Protein AF-A0A059G232-F1 (afdb_monomer)

Organism: NCBI:txid1280953

pLDDT: mean 84.89, std 11.46, range [48.12, 95.44]

Structure (mmCIF, N/CA/C/O backbone):
data_AF-A0A059G232-F1
#
_entry.id   AF-A0A059G232-F1
#
loop_
_atom_site.group_PDB
_atom_site.id
_atom_site.type_symbol
_atom_site.label_atom_id
_atom_site.label_alt_id
_atom_site.label_comp_id
_atom_site.label_asym_id
_atom_site.label_entity_id
_atom_site.label_seq_id
_atom_site.pdbx_PDB_ins_code
_atom_site.Cartn_x
_atom_site.Cartn_y
_atom_site.Cartn_z
_atom_site.occupancy
_atom_site.B_iso_or_equiv
_atom_site.auth_seq_id
_atom_site.auth_comp_id
_atom_site.auth_asym_id
_atom_site.auth_atom_id
_atom_site.pdbx_PDB_model_num
ATOM 1 N N . MET A 1 1 ? 58.373 -31.263 -26.756 1.00 50.91 1 MET A N 1
ATOM 2 C CA . MET A 1 1 ? 58.071 -29.934 -26.179 1.00 50.91 1 MET A CA 1
ATOM 3 C C . MET A 1 1 ? 58.216 -28.884 -27.276 1.00 50.91 1 MET A C 1
ATOM 5 O O . MET A 1 1 ? 59.341 -28.594 -27.651 1.00 50.91 1 MET A O 1
ATOM 9 N N . THR A 1 2 ? 57.127 -28.337 -27.819 1.00 48.12 2 THR A N 1
ATOM 10 C CA . THR A 1 2 ? 57.174 -27.170 -28.726 1.00 48.12 2 THR A CA 1
ATOM 11 C C . THR A 1 2 ? 56.073 -26.182 -28.319 1.00 48.12 2 THR A C 1
ATOM 13 O O . THR A 1 2 ? 54.903 -26.568 -28.344 1.00 48.12 2 THR A O 1
ATOM 16 N N . PRO A 1 3 ? 56.417 -24.955 -27.886 1.00 59.72 3 PRO A N 1
ATOM 17 C CA . PRO A 1 3 ? 55.466 -23.997 -27.332 1.00 59.72 3 PRO A CA 1
ATOM 18 C C . PRO A 1 3 ? 54.744 -23.149 -28.401 1.00 59.72 3 PRO A C 1
ATOM 20 O O . PRO A 1 3 ? 55.339 -22.707 -29.376 1.00 59.72 3 PRO A O 1
ATOM 23 N N . HIS A 1 4 ? 53.447 -22.946 -28.144 1.00 64.25 4 HIS A N 1
ATOM 24 C CA . HIS A 1 4 ? 52.543 -21.809 -28.409 1.00 64.25 4 HIS A CA 1
ATOM 25 C C . HIS A 1 4 ? 52.690 -20.935 -29.680 1.00 64.25 4 HIS A C 1
ATOM 27 O O . HIS A 1 4 ? 53.549 -20.062 -29.762 1.00 64.25 4 HIS A O 1
ATOM 33 N N . ALA A 1 5 ? 51.697 -21.037 -30.581 1.00 57.75 5 ALA A N 1
ATOM 34 C CA . ALA A 1 5 ? 51.339 -20.012 -31.574 1.00 57.75 5 ALA A CA 1
ATOM 35 C C . ALA A 1 5 ? 50.103 -19.196 -31.104 1.00 57.75 5 ALA A C 1
ATOM 37 O O . ALA A 1 5 ? 49.263 -19.722 -30.369 1.00 57.75 5 ALA A O 1
ATOM 38 N N . PRO A 1 6 ? 49.986 -1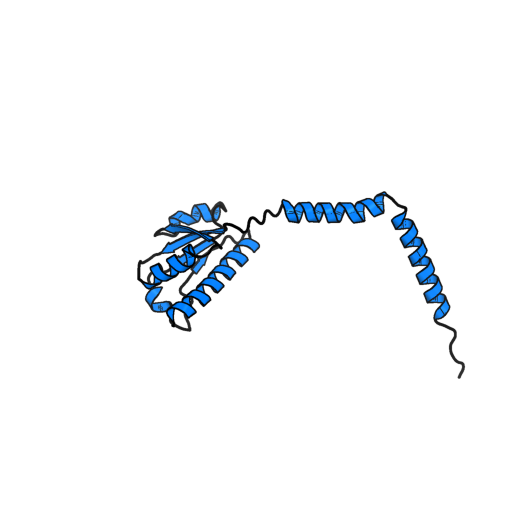7.906 -31.473 1.00 54.81 6 PRO A N 1
ATOM 39 C CA . PRO A 1 6 ? 49.481 -16.871 -30.575 1.00 54.81 6 PRO A CA 1
ATOM 40 C C . PRO A 1 6 ? 47.968 -16.649 -30.685 1.00 54.81 6 PRO A C 1
ATOM 42 O O . PRO A 1 6 ? 47.398 -16.549 -31.771 1.00 54.81 6 PRO A O 1
ATOM 45 N N . PHE A 1 7 ? 47.322 -16.429 -29.540 1.00 57.50 7 PHE A N 1
ATOM 46 C CA . PHE A 1 7 ? 45.924 -15.992 -29.434 1.00 57.50 7 PHE A CA 1
ATOM 47 C C . PHE A 1 7 ? 45.623 -14.646 -30.146 1.00 57.50 7 PHE A C 1
ATOM 49 O O . PHE A 1 7 ? 44.457 -14.289 -30.305 1.00 57.50 7 PHE A O 1
ATOM 56 N N . SER A 1 8 ? 46.627 -13.898 -30.626 1.00 63.84 8 SER A N 1
ATOM 57 C CA . SER A 1 8 ? 46.475 -12.512 -31.110 1.00 63.84 8 SER A CA 1
ATOM 58 C C . SER A 1 8 ? 45.689 -12.355 -32.423 1.00 63.84 8 SER A C 1
ATOM 60 O O . SER A 1 8 ? 45.023 -11.338 -32.621 1.00 63.84 8 SER A O 1
ATOM 62 N N . HIS A 1 9 ? 45.692 -13.353 -33.315 1.00 66.44 9 HIS A N 1
ATOM 63 C CA . HIS A 1 9 ? 45.002 -13.245 -34.610 1.00 66.44 9 HIS A CA 1
ATOM 64 C C . HIS A 1 9 ? 43.477 -13.363 -34.509 1.00 66.44 9 HIS A C 1
ATOM 66 O O . HIS A 1 9 ? 42.765 -12.752 -35.308 1.00 66.44 9 HIS A O 1
ATOM 72 N N . LYS A 1 10 ? 42.961 -14.130 -33.539 1.00 78.75 10 LYS A N 1
ATOM 73 C CA . LYS A 1 10 ? 41.511 -14.295 -33.340 1.00 78.75 10 LYS A CA 1
ATOM 74 C C . LYS A 1 10 ? 40.893 -13.026 -32.753 1.00 78.75 10 LYS A C 1
ATOM 76 O O . LYS A 1 10 ? 39.902 -12.537 -33.286 1.00 78.75 10 LYS A O 1
ATOM 81 N N . TRP A 1 11 ? 41.544 -12.441 -31.747 1.00 80.88 11 TRP A N 1
ATOM 82 C CA . TRP A 1 11 ? 41.117 -11.185 -31.128 1.00 80.88 11 TRP A CA 1
ATOM 83 C C . TRP A 1 11 ? 41.122 -10.014 -32.110 1.00 80.88 11 TRP A C 1
ATOM 85 O O . TRP A 1 11 ? 40.146 -9.277 -32.171 1.00 80.88 11 TRP A O 1
ATOM 95 N N . ARG A 1 12 ? 42.153 -9.898 -32.959 1.00 85.50 12 ARG A N 1
ATOM 96 C CA . ARG A 1 12 ? 42.224 -8.837 -33.979 1.00 85.50 12 ARG A CA 1
ATOM 97 C C . ARG A 1 12 ? 41.132 -8.948 -35.052 1.00 85.50 12 ARG A C 1
ATOM 99 O O . ARG A 1 12 ? 40.680 -7.936 -35.576 1.00 85.50 12 ARG A O 1
ATOM 106 N N . ARG A 1 13 ? 40.706 -10.170 -35.394 1.00 85.25 13 ARG A N 1
ATOM 107 C CA . ARG A 1 13 ? 39.591 -10.399 -36.332 1.00 85.25 13 ARG A CA 1
ATOM 108 C C . ARG A 1 13 ? 38.241 -10.116 -35.682 1.00 85.25 13 ARG A C 1
ATOM 110 O O . ARG A 1 13 ? 37.388 -9.523 -36.330 1.00 85.25 13 ARG A O 1
ATOM 117 N N . LEU A 1 14 ? 38.068 -10.509 -34.422 1.00 88.12 14 LEU A N 1
ATOM 118 C CA . LEU A 1 14 ? 36.843 -10.264 -33.667 1.00 88.12 14 LEU A CA 1
ATOM 119 C C . LEU A 1 14 ? 36.609 -8.765 -33.450 1.00 88.12 14 LEU A C 1
ATOM 121 O O . LEU A 1 14 ? 35.521 -8.281 -33.740 1.00 88.12 14 LEU A O 1
ATOM 125 N N . THR A 1 15 ? 37.628 -8.014 -33.022 1.00 88.94 15 THR A N 1
ATOM 126 C CA . THR A 1 15 ? 37.503 -6.559 -32.844 1.00 88.94 15 THR A CA 1
ATOM 127 C C . THR A 1 15 ? 37.242 -5.849 -34.167 1.00 88.94 15 THR A C 1
ATOM 129 O O . THR A 1 15 ? 36.368 -4.991 -34.228 1.00 88.94 15 THR A O 1
ATOM 132 N N . GLY A 1 16 ? 37.915 -6.260 -35.248 1.00 88.69 16 GLY A N 1
ATOM 133 C CA . GLY A 1 16 ? 37.648 -5.739 -36.590 1.00 88.69 16 GLY A CA 1
ATOM 134 C C . GLY A 1 16 ? 36.214 -6.002 -37.064 1.00 88.69 16 GLY A C 1
ATOM 135 O O . GLY A 1 16 ? 35.595 -5.121 -37.658 1.00 88.69 16 GLY A O 1
ATOM 136 N N . LEU A 1 17 ? 35.665 -7.183 -36.760 1.00 89.88 17 LEU A N 1
ATOM 137 C CA . LEU A 1 17 ? 34.282 -7.528 -37.081 1.00 89.88 17 LEU A CA 1
ATOM 138 C C . LEU A 1 17 ? 33.295 -6.690 -36.259 1.00 89.88 17 LEU A C 1
ATOM 140 O O . LEU A 1 17 ? 32.395 -6.093 -36.837 1.00 89.88 17 LEU A O 1
ATOM 144 N N . ILE A 1 18 ? 33.509 -6.571 -34.945 1.00 91.25 18 ILE A N 1
ATOM 145 C CA . ILE A 1 18 ? 32.676 -5.741 -34.062 1.00 91.25 18 ILE A CA 1
ATOM 146 C C . ILE A 1 18 ? 32.665 -4.293 -34.555 1.00 91.25 18 ILE A C 1
ATOM 148 O O . ILE A 1 18 ? 31.599 -3.725 -34.752 1.00 91.25 18 ILE A O 1
ATOM 152 N N . THR A 1 19 ? 33.830 -3.699 -34.833 1.00 92.00 19 THR A N 1
ATOM 153 C CA . THR A 1 19 ? 33.904 -2.317 -35.329 1.00 92.00 19 THR A CA 1
ATOM 154 C C . THR A 1 19 ? 33.183 -2.142 -36.666 1.00 92.00 19 THR A C 1
ATOM 156 O O . THR A 1 19 ? 32.532 -1.118 -36.874 1.00 92.00 19 THR A O 1
ATOM 159 N N . LYS A 1 20 ? 33.274 -3.124 -37.572 1.00 91.62 20 LYS A N 1
ATOM 160 C CA . LYS A 1 20 ? 32.569 -3.086 -38.858 1.00 91.62 20 LYS A CA 1
ATOM 161 C C . LYS A 1 20 ? 31.053 -3.118 -38.653 1.00 91.62 20 LYS A C 1
ATOM 163 O O . LYS A 1 20 ? 30.366 -2.224 -39.142 1.00 91.62 20 LYS A O 1
ATOM 168 N N . GLU A 1 21 ? 30.551 -4.112 -37.926 1.00 90.94 21 GLU A N 1
ATOM 169 C CA . GLU A 1 21 ? 29.113 -4.312 -37.730 1.00 90.94 21 GLU A CA 1
ATOM 170 C C . GLU A 1 21 ? 28.502 -3.180 -36.884 1.00 90.94 21 GLU A C 1
ATOM 172 O O . GLU A 1 21 ? 27.472 -2.631 -37.261 1.00 90.94 21 GLU A O 1
ATOM 177 N N . SER A 1 22 ? 29.179 -2.701 -35.830 1.00 88.19 22 SER A N 1
ATOM 178 C CA . SER A 1 22 ? 28.740 -1.519 -35.069 1.00 88.19 22 SER A CA 1
ATOM 179 C C . SER A 1 22 ? 28.613 -0.278 -35.949 1.00 88.19 22 SER A C 1
ATOM 181 O O . SER A 1 22 ? 27.631 0.454 -35.857 1.00 88.19 22 SER A O 1
ATOM 183 N N . ARG A 1 23 ? 29.582 -0.032 -36.837 1.00 88.69 23 ARG A N 1
ATOM 184 C CA . ARG A 1 23 ? 29.541 1.125 -37.742 1.00 88.69 23 ARG A CA 1
ATOM 185 C C . ARG A 1 23 ? 28.473 0.976 -38.826 1.00 88.69 23 ARG A C 1
ATOM 187 O O . ARG A 1 23 ? 27.973 1.988 -39.309 1.00 88.69 23 ARG A O 1
ATOM 194 N N . GLN A 1 24 ? 28.139 -0.256 -39.206 1.00 87.50 24 GLN A N 1
ATOM 195 C CA . GLN A 1 24 ? 27.053 -0.562 -40.132 1.00 87.50 24 GLN A CA 1
ATOM 196 C C . GLN A 1 24 ? 25.689 -0.309 -39.478 1.00 87.50 24 GLN A C 1
ATOM 198 O O . GLN A 1 24 ? 24.879 0.403 -40.060 1.00 87.50 24 GLN A O 1
ATOM 203 N N . ILE A 1 25 ? 25.486 -0.781 -38.245 1.00 87.12 25 ILE A N 1
ATOM 204 C CA . ILE A 1 25 ? 24.265 -0.541 -37.458 1.00 87.12 25 ILE A CA 1
ATOM 205 C C . ILE A 1 25 ? 24.061 0.960 -37.217 1.00 87.12 25 ILE A C 1
ATOM 207 O O . ILE A 1 25 ? 22.976 1.476 -37.451 1.00 87.12 25 ILE A O 1
ATOM 211 N N . LEU A 1 26 ? 25.112 1.687 -36.820 1.00 86.50 26 LEU A N 1
ATOM 212 C CA . LEU A 1 26 ? 25.037 3.134 -36.573 1.00 86.50 26 LEU A CA 1
ATOM 213 C C . LEU A 1 26 ? 24.750 3.969 -37.834 1.00 86.50 26 LEU A C 1
ATOM 215 O O . LEU A 1 26 ? 24.310 5.110 -37.717 1.00 86.50 26 LEU A O 1
ATOM 219 N N . ARG A 1 27 ? 25.033 3.444 -39.033 1.00 90.62 27 ARG A N 1
ATOM 220 C CA . ARG A 1 27 ? 24.728 4.113 -40.313 1.00 90.62 27 ARG A CA 1
ATOM 221 C C . ARG A 1 27 ? 23.394 3.685 -40.906 1.00 90.62 27 ARG A C 1
ATOM 223 O O . ARG A 1 27 ? 22.974 4.310 -41.875 1.00 90.62 27 ARG A O 1
ATOM 230 N N . ASP A 1 28 ? 22.760 2.652 -40.363 1.00 93.38 28 ASP A N 1
ATOM 231 C CA . ASP A 1 28 ? 21.416 2.254 -40.748 1.00 93.38 28 ASP A CA 1
ATOM 232 C C . ASP A 1 28 ? 20.393 3.075 -39.936 1.00 93.38 28 ASP A C 1
ATOM 234 O O . ASP A 1 28 ? 20.192 2.813 -38.744 1.00 93.38 28 ASP A O 1
ATOM 238 N N . PRO A 1 29 ? 19.751 4.093 -40.549 1.00 84.56 29 PRO A N 1
ATOM 239 C CA . PRO A 1 29 ? 18.843 4.987 -39.841 1.00 84.56 29 PRO A CA 1
ATOM 240 C C . PRO A 1 29 ? 17.640 4.245 -39.253 1.00 84.56 29 PRO A C 1
ATOM 242 O O . PRO A 1 29 ? 17.154 4.647 -38.201 1.00 84.56 29 PRO A O 1
ATOM 245 N N . SER A 1 30 ? 17.185 3.149 -39.870 1.00 90.88 30 SER A N 1
ATOM 246 C CA . SER A 1 30 ? 16.086 2.336 -39.341 1.00 90.88 30 SER A CA 1
ATOM 247 C C . SER A 1 30 ? 16.495 1.605 -38.062 1.00 90.88 30 SER A C 1
ATOM 249 O O . SER A 1 30 ? 15.738 1.600 -37.092 1.00 90.88 30 SER A O 1
ATOM 251 N N . SER A 1 31 ? 17.710 1.049 -38.027 1.00 89.56 31 SER A N 1
ATOM 252 C CA . SER A 1 31 ? 18.251 0.364 -36.847 1.00 89.56 31 SER A CA 1
ATOM 253 C C . SER A 1 31 ? 18.456 1.316 -35.666 1.00 89.56 31 SER A C 1
ATOM 255 O O . SER A 1 31 ? 18.043 1.006 -34.548 1.00 89.56 31 SER A O 1
ATOM 257 N N . VAL A 1 32 ? 19.039 2.496 -35.904 1.00 88.31 32 VAL A N 1
ATOM 258 C CA . VAL A 1 32 ? 19.215 3.526 -34.861 1.00 88.31 32 VAL A CA 1
ATOM 259 C C . VAL A 1 32 ? 17.862 4.030 -34.357 1.00 88.31 32 VAL A C 1
ATOM 261 O O . VAL A 1 32 ? 17.680 4.219 -33.154 1.00 88.31 32 VAL A O 1
ATOM 264 N N . LEU A 1 33 ? 16.895 4.201 -35.263 1.00 93.38 33 LEU A N 1
ATOM 265 C CA . LEU A 1 33 ? 15.558 4.662 -34.917 1.00 93.38 33 LEU A CA 1
ATOM 266 C C . LEU A 1 33 ? 14.818 3.639 -34.057 1.00 93.38 33 LEU A C 1
ATOM 268 O O . LEU A 1 33 ? 14.303 4.020 -33.018 1.00 93.38 33 LEU A O 1
ATOM 272 N N . ILE A 1 34 ? 14.809 2.350 -34.406 1.00 92.31 34 ILE A N 1
ATOM 273 C CA . ILE A 1 34 ? 14.158 1.324 -33.573 1.00 92.31 34 ILE A CA 1
ATOM 274 C C . ILE A 1 34 ? 14.863 1.201 -32.216 1.00 92.31 34 ILE A C 1
ATOM 276 O O . ILE A 1 34 ? 14.191 1.160 -31.188 1.00 92.31 34 ILE A O 1
ATOM 280 N N . ALA A 1 35 ? 16.200 1.204 -32.191 1.00 91.31 35 ALA A N 1
ATOM 281 C CA . ALA A 1 35 ? 16.973 1.091 -30.954 1.00 91.31 35 ALA A CA 1
ATOM 282 C C . ALA A 1 35 ? 16.767 2.271 -29.984 1.00 91.31 35 ALA A C 1
ATOM 284 O O . ALA A 1 35 ? 16.932 2.090 -28.782 1.00 91.31 35 ALA A O 1
ATOM 285 N N . GLY A 1 36 ? 16.408 3.461 -30.479 1.00 91.31 36 GLY A N 1
ATOM 286 C CA . GLY A 1 36 ? 16.094 4.627 -29.646 1.00 91.31 36 GLY A CA 1
ATOM 287 C C . GLY A 1 36 ? 14.597 4.817 -29.395 1.00 91.31 36 GLY A C 1
ATOM 288 O O . GLY A 1 36 ? 14.158 4.927 -28.254 1.00 91.31 36 GLY A O 1
ATOM 289 N N . VAL A 1 37 ? 13.794 4.835 -30.458 1.00 94.12 37 VAL A N 1
ATOM 290 C CA . VAL A 1 37 ? 12.359 5.144 -30.407 1.00 94.12 37 VAL A CA 1
ATOM 291 C C . VAL A 1 37 ? 11.568 4.033 -29.730 1.00 94.12 37 VAL A C 1
ATOM 293 O O . VAL A 1 37 ? 10.689 4.349 -28.939 1.00 94.12 37 VAL A O 1
ATOM 296 N N . MET A 1 38 ? 11.874 2.752 -29.970 1.00 93.94 38 MET A N 1
ATOM 297 C CA . MET A 1 38 ? 11.111 1.659 -29.352 1.00 93.94 38 MET A CA 1
ATOM 298 C C . MET A 1 38 ? 11.239 1.673 -27.816 1.00 93.94 38 MET A C 1
ATOM 300 O O . MET A 1 38 ? 10.203 1.673 -27.152 1.00 93.94 38 MET A O 1
ATOM 304 N N . PRO A 1 39 ? 12.444 1.782 -27.212 1.00 93.31 39 PRO A N 1
ATOM 305 C CA . PRO A 1 39 ? 12.562 1.945 -25.762 1.00 93.31 39 PRO A CA 1
ATOM 306 C C . PRO A 1 39 ? 11.921 3.227 -25.226 1.00 93.31 39 PRO A C 1
ATOM 308 O O . PRO A 1 39 ? 11.328 3.192 -24.154 1.00 93.31 39 PRO A O 1
ATOM 311 N N . LEU A 1 40 ? 12.003 4.347 -25.955 1.00 93.75 40 LEU A N 1
ATOM 312 C CA . LEU A 1 40 ? 11.367 5.602 -25.538 1.00 93.75 40 LEU A CA 1
ATOM 313 C C . LEU A 1 40 ? 9.838 5.516 -25.565 1.00 93.75 40 LEU A C 1
ATOM 315 O O . LEU A 1 40 ? 9.189 6.021 -24.656 1.00 93.75 40 LEU A O 1
ATOM 319 N N . LEU A 1 41 ? 9.259 4.851 -26.566 1.00 91.56 41 LEU A N 1
ATOM 320 C CA . LEU A 1 41 ? 7.823 4.587 -26.631 1.00 91.56 41 LEU A CA 1
ATOM 321 C C . LEU A 1 41 ? 7.377 3.655 -25.509 1.00 91.56 41 LEU A C 1
ATOM 323 O O . LEU A 1 41 ? 6.342 3.907 -24.906 1.00 91.56 41 LEU A O 1
ATOM 327 N N . LEU A 1 42 ? 8.159 2.618 -25.196 1.00 89.62 42 LEU A N 1
ATOM 328 C CA . LEU A 1 42 ? 7.894 1.754 -24.045 1.00 89.62 42 LEU A CA 1
ATOM 329 C C . LEU A 1 42 ? 7.974 2.544 -22.736 1.00 89.62 42 LEU A C 1
ATOM 331 O O . LEU A 1 42 ? 7.081 2.421 -21.908 1.00 89.62 42 LEU A O 1
ATOM 335 N N . LEU A 1 43 ? 8.989 3.393 -22.562 1.00 89.50 43 LEU A N 1
ATOM 336 C CA . LEU A 1 43 ? 9.115 4.257 -21.389 1.00 89.50 43 LEU A CA 1
ATOM 337 C C . LEU A 1 43 ? 7.948 5.239 -21.288 1.00 89.50 43 LEU A C 1
ATOM 339 O O . LEU A 1 43 ? 7.464 5.482 -20.195 1.00 89.50 43 LEU A O 1
ATOM 343 N N . PHE A 1 44 ? 7.477 5.791 -22.404 1.00 86.56 44 PHE A N 1
ATOM 344 C CA . PHE A 1 44 ? 6.320 6.677 -22.408 1.00 86.56 44 PHE A CA 1
ATOM 345 C C . PHE A 1 44 ? 5.033 5.908 -22.100 1.00 86.56 44 PHE A C 1
ATOM 347 O O . PHE A 1 44 ? 4.235 6.348 -21.286 1.00 86.56 44 PHE A O 1
ATOM 354 N N . LEU A 1 45 ? 4.850 4.723 -22.683 1.00 84.25 45 LEU A N 1
ATOM 355 C CA . LEU A 1 45 ? 3.691 3.875 -22.422 1.00 84.25 45 LEU A CA 1
ATOM 356 C C . LEU A 1 45 ? 3.646 3.413 -20.962 1.00 84.25 45 LEU A C 1
ATOM 358 O O . LEU A 1 45 ? 2.591 3.472 -20.347 1.00 84.25 45 LEU A O 1
ATOM 362 N N . PHE A 1 46 ? 4.777 3.005 -20.386 1.00 77.19 46 PHE A N 1
ATOM 363 C CA . PHE A 1 46 ? 4.846 2.611 -18.979 1.00 77.19 46 PHE A CA 1
ATOM 364 C C . PHE A 1 46 ? 4.896 3.804 -18.024 1.00 77.19 46 PHE A C 1
ATOM 366 O O . PHE A 1 46 ? 4.368 3.714 -16.930 1.00 77.19 46 PHE A O 1
ATOM 373 N N . GLY A 1 47 ? 5.500 4.922 -18.413 1.00 76.00 47 GLY A N 1
ATOM 374 C CA . GLY A 1 47 ? 5.613 6.114 -17.571 1.00 76.00 47 GLY A CA 1
ATOM 375 C C . GLY A 1 47 ? 4.359 6.987 -17.562 1.00 76.00 47 GLY A C 1
ATOM 376 O O . GLY A 1 47 ? 4.131 7.699 -16.594 1.00 76.00 47 GLY A O 1
ATOM 377 N N . TYR A 1 48 ? 3.557 6.947 -18.629 1.00 71.69 48 TYR A N 1
ATOM 378 C CA . TYR A 1 48 ? 2.306 7.702 -18.753 1.00 71.69 48 TYR A CA 1
ATOM 379 C C . TYR A 1 48 ? 1.068 6.797 -18.675 1.00 71.69 48 TYR A C 1
ATOM 381 O O . TYR A 1 48 ? 0.091 7.133 -18.012 1.00 71.69 48 TYR A O 1
ATOM 389 N N . GLY A 1 49 ? 1.097 5.644 -19.352 1.00 62.56 49 GLY A N 1
ATOM 390 C CA . GLY A 1 49 ? -0.033 4.711 -19.437 1.00 62.56 49 GLY A CA 1
ATOM 391 C C . GLY A 1 49 ? -0.204 3.819 -18.209 1.00 62.56 49 GLY A C 1
ATOM 392 O O . GLY A 1 49 ? -1.329 3.438 -17.902 1.00 62.56 49 GLY A O 1
ATOM 393 N N . VAL A 1 50 ? 0.866 3.550 -17.453 1.00 59.25 50 VAL A N 1
ATOM 394 C CA . VAL A 1 50 ? 0.719 3.158 -16.046 1.00 59.25 50 VAL A CA 1
ATOM 395 C C . VAL A 1 50 ? 0.615 4.464 -15.281 1.00 59.25 50 VAL A C 1
ATOM 397 O O . VAL A 1 50 ? 1.610 5.016 -14.821 1.00 59.25 50 VAL A O 1
ATOM 400 N N . THR A 1 51 ? -0.593 5.016 -15.232 1.00 53.41 51 THR A N 1
ATOM 401 C CA . THR A 1 51 ? -0.929 6.108 -14.323 1.00 53.41 51 THR A CA 1
ATOM 402 C C . THR A 1 51 ? -0.755 5.583 -12.898 1.00 53.41 51 THR A C 1
ATOM 404 O O . THR A 1 51 ? -1.682 5.111 -12.258 1.00 53.41 51 THR A O 1
ATOM 407 N N . PHE A 1 52 ? 0.483 5.613 -12.419 1.00 50.81 52 PHE A N 1
ATOM 408 C CA . PHE A 1 52 ? 0.788 5.744 -11.012 1.00 50.81 52 PHE A CA 1
ATOM 409 C C . PHE A 1 52 ? 0.373 7.181 -10.677 1.00 50.81 52 PHE A C 1
ATOM 411 O O . PHE A 1 52 ? 1.189 8.099 -10.754 1.00 50.81 52 PHE A O 1
ATOM 418 N N . ASP A 1 53 ? -0.898 7.400 -10.347 1.00 54.12 53 ASP A N 1
ATOM 419 C CA . ASP A 1 53 ? -1.203 8.434 -9.363 1.00 54.12 53 ASP A CA 1
ATOM 420 C C . ASP A 1 53 ? -1.214 7.711 -8.010 1.00 54.12 53 ASP A C 1
ATOM 422 O O . ASP A 1 53 ? -2.256 7.247 -7.565 1.00 54.12 53 ASP A O 1
ATOM 426 N N . PRO A 1 54 ? -0.049 7.501 -7.361 1.00 50.06 54 PRO A N 1
ATOM 427 C CA . PRO A 1 54 ? 0.016 6.849 -6.053 1.00 50.06 54 PRO A CA 1
ATOM 428 C C . PRO A 1 54 ? -0.583 7.712 -4.943 1.00 50.06 54 PRO A C 1
ATOM 430 O O . PRO A 1 54 ? -0.384 7.403 -3.773 1.00 50.06 54 PRO A O 1
ATOM 433 N N . ARG A 1 55 ? -1.189 8.855 -5.280 1.00 49.94 55 ARG A N 1
ATOM 434 C CA . ARG A 1 55 ? -1.521 9.858 -4.283 1.00 49.94 55 ARG A CA 1
ATOM 435 C C . ARG A 1 55 ? -2.714 9.466 -3.436 1.00 49.94 55 ARG A C 1
ATOM 437 O O . ARG A 1 55 ? -2.684 9.797 -2.263 1.00 49.94 55 ARG A O 1
ATOM 444 N N . GLU A 1 56 ? -3.684 8.727 -3.954 1.00 64.56 56 GLU A N 1
ATOM 445 C CA . GLU A 1 56 ? -4.911 8.445 -3.208 1.00 64.56 56 GLU A CA 1
ATOM 446 C C . GLU A 1 56 ? -5.384 7.035 -3.595 1.00 64.56 56 GLU A C 1
ATOM 448 O O . GLU A 1 56 ? -6.128 6.843 -4.552 1.00 64.56 56 GLU A O 1
ATOM 453 N N . LEU A 1 57 ? -4.858 6.001 -2.921 1.00 77.50 57 LEU A N 1
ATOM 454 C CA . LEU A 1 57 ? -5.464 4.671 -3.011 1.00 77.50 57 LEU A CA 1
ATOM 455 C C . LEU A 1 57 ? -6.789 4.731 -2.250 1.00 77.50 57 LEU A C 1
ATOM 457 O O . LEU A 1 57 ? -6.785 4.781 -1.019 1.00 77.50 57 LEU A O 1
ATOM 461 N N . ASP A 1 58 ? -7.898 4.714 -2.984 1.00 88.06 58 ASP A N 1
ATOM 462 C CA . ASP A 1 58 ? -9.239 4.624 -2.413 1.00 88.06 58 ASP A CA 1
ATOM 463 C C . ASP A 1 58 ? -9.384 3.297 -1.660 1.00 88.06 58 ASP A C 1
ATOM 465 O O . ASP A 1 58 ? -9.343 2.214 -2.256 1.00 88.06 58 ASP A O 1
ATOM 469 N N . VAL A 1 59 ? -9.530 3.352 -0.340 1.00 91.81 59 VAL A N 1
ATOM 470 C CA . VAL A 1 59 ? -9.671 2.167 0.510 1.00 91.81 59 VAL A CA 1
ATOM 471 C C . VAL A 1 59 ? -10.866 2.347 1.430 1.00 91.81 59 VAL A C 1
ATOM 473 O O . VAL A 1 59 ? -11.051 3.384 2.054 1.00 91.81 59 VAL A O 1
ATOM 476 N N . ALA A 1 60 ? -11.680 1.307 1.564 1.00 93.81 60 ALA A N 1
ATOM 477 C CA . ALA A 1 60 ? -12.773 1.323 2.523 1.00 93.81 60 ALA A CA 1
ATOM 478 C C . ALA A 1 60 ? -12.347 0.695 3.856 1.00 93.81 60 ALA A C 1
ATOM 480 O O . ALA A 1 60 ? -11.673 -0.339 3.883 1.00 93.81 60 ALA A O 1
ATOM 481 N N . LEU A 1 61 ? -12.782 1.288 4.966 1.00 95.25 61 LEU A N 1
ATOM 482 C CA . LEU A 1 61 ? -12.603 0.759 6.315 1.00 95.25 61 LEU A CA 1
ATOM 483 C C . LEU A 1 61 ? -13.950 0.301 6.879 1.00 95.25 61 LEU A C 1
ATOM 485 O O . LEU A 1 61 ? -14.891 1.082 7.017 1.00 95.25 61 LEU A O 1
ATOM 489 N N . VAL A 1 62 ? -14.027 -0.971 7.261 1.00 95.44 62 VAL A N 1
ATOM 490 C CA . VAL A 1 62 ? -15.182 -1.559 7.938 1.00 95.44 62 VAL A CA 1
ATOM 491 C C . VAL A 1 62 ? -14.874 -1.723 9.410 1.00 95.44 62 VAL A C 1
ATOM 493 O O . VAL A 1 62 ? -13.956 -2.454 9.778 1.00 95.44 62 VAL A O 1
ATOM 496 N N . VAL A 1 63 ? -15.684 -1.085 10.248 1.00 94.19 63 VAL A N 1
ATOM 497 C CA . VAL A 1 63 ? -15.598 -1.210 11.705 1.00 94.19 63 VAL A CA 1
ATOM 498 C C . VAL A 1 63 ? -16.837 -1.950 12.200 1.00 94.19 63 VAL A C 1
ATOM 500 O O . VAL A 1 63 ? -17.916 -1.367 12.287 1.00 94.19 63 VAL A O 1
ATOM 503 N N . GLU A 1 64 ? -16.695 -3.243 12.513 1.00 91.69 64 GLU A N 1
ATOM 504 C CA . GLU A 1 64 ? -17.830 -4.075 12.951 1.00 91.69 64 GLU A CA 1
ATOM 505 C C . GLU A 1 64 ? -18.312 -3.704 14.366 1.00 91.69 64 GLU A C 1
ATOM 507 O O . GLU A 1 64 ? -19.505 -3.781 14.663 1.00 91.69 64 GLU A O 1
ATOM 512 N N . GLN A 1 65 ? -17.400 -3.272 15.242 1.00 91.31 65 GLN A N 1
ATOM 513 C CA . GLN A 1 65 ? -17.714 -2.793 16.587 1.00 91.31 65 GLN A CA 1
ATOM 514 C C . GLN A 1 65 ? -16.824 -1.603 16.945 1.00 91.31 65 GLN A C 1
ATOM 516 O O . GLN A 1 65 ? -15.605 -1.703 16.878 1.00 91.31 65 GLN A O 1
ATOM 521 N N . GLN A 1 66 ? -17.432 -0.492 17.364 1.00 90.81 66 GLN A N 1
ATOM 522 C CA . GLN A 1 66 ? -16.683 0.681 17.810 1.00 90.81 66 GLN A CA 1
ATOM 523 C C . GLN A 1 66 ? -16.102 0.471 19.213 1.00 90.81 66 GLN A C 1
ATOM 525 O O . GLN A 1 66 ? -16.806 0.080 20.149 1.00 90.81 66 GLN A O 1
ATOM 530 N N . SER A 1 67 ? -14.823 0.789 19.357 1.00 91.88 67 SER A N 1
ATOM 531 C CA . SER A 1 67 ? -14.059 0.808 20.599 1.00 91.88 67 SER A CA 1
ATOM 532 C C . SER A 1 67 ? -12.994 1.912 20.568 1.00 91.88 67 SER A C 1
ATOM 534 O O . SER A 1 67 ? -12.795 2.575 19.546 1.00 91.88 67 SER A O 1
ATOM 536 N N . SER A 1 68 ? -12.298 2.109 21.693 1.00 91.12 68 SER A N 1
ATOM 537 C CA . SER A 1 68 ? -11.178 3.057 21.765 1.00 91.12 68 SER A CA 1
ATOM 538 C C . SER A 1 68 ? -10.048 2.650 20.819 1.00 91.12 68 SER A C 1
ATOM 540 O O . SER A 1 68 ? -9.466 3.497 20.151 1.00 91.12 68 SER A O 1
ATOM 542 N N . GLU A 1 69 ? -9.773 1.350 20.716 1.00 91.00 69 GLU A N 1
ATOM 543 C CA . GLU A 1 69 ? -8.695 0.815 19.888 1.00 91.00 69 GLU A CA 1
ATOM 544 C C . GLU A 1 69 ? -9.044 0.907 18.398 1.00 91.00 69 GLU A C 1
ATOM 546 O O . GLU A 1 69 ? -8.195 1.302 17.604 1.00 91.00 69 GLU A O 1
ATOM 551 N N . THR A 1 70 ? -10.291 0.609 17.997 1.00 92.88 70 THR A N 1
ATOM 552 C CA . THR A 1 70 ? -10.701 0.789 16.592 1.00 92.88 70 THR A CA 1
ATOM 553 C C . THR A 1 70 ? -10.690 2.259 16.194 1.00 92.88 70 THR A C 1
ATOM 555 O O . THR A 1 70 ? -10.318 2.568 15.069 1.00 92.88 70 THR A O 1
ATOM 558 N N . ALA A 1 71 ? -11.072 3.166 17.103 1.00 93.19 71 ALA A N 1
ATOM 559 C CA . ALA A 1 71 ? -11.029 4.605 16.852 1.00 93.19 71 ALA A CA 1
ATOM 560 C C . ALA A 1 71 ? -9.584 5.127 16.756 1.00 93.19 71 ALA A C 1
ATOM 562 O O . ALA A 1 71 ? -9.291 5.932 15.876 1.00 93.19 71 ALA A O 1
ATOM 563 N N . SER A 1 72 ? -8.678 4.636 17.613 1.00 93.06 72 SER A N 1
ATOM 564 C CA . SER A 1 72 ? -7.236 4.932 17.550 1.00 93.06 72 SER A CA 1
ATOM 565 C C . SER A 1 72 ? -6.643 4.478 16.211 1.00 93.06 72 SER A C 1
ATOM 567 O O . SER A 1 72 ? -6.020 5.269 15.502 1.00 93.06 72 SER A O 1
ATOM 569 N N . PHE A 1 73 ? -6.916 3.233 15.804 1.00 92.44 73 PHE A N 1
ATOM 570 C CA . PHE A 1 73 ? -6.422 2.702 14.534 1.00 92.44 73 PHE A CA 1
ATOM 571 C C . PHE A 1 73 ? -7.029 3.415 13.319 1.00 92.44 73 PHE A C 1
ATOM 573 O O . PHE A 1 73 ? -6.306 3.751 12.384 1.00 92.44 73 PHE A O 1
ATOM 580 N N . GLN A 1 74 ? -8.335 3.708 13.343 1.00 93.69 74 GLN A N 1
ATOM 581 C CA . GLN A 1 74 ? -8.995 4.515 12.314 1.00 93.69 74 GLN A CA 1
ATOM 582 C C . GLN A 1 74 ? -8.326 5.888 12.178 1.00 93.69 74 GLN A C 1
ATOM 584 O O . GLN A 1 74 ? -8.013 6.298 11.066 1.00 93.69 74 GLN A O 1
ATOM 589 N N . ALA A 1 75 ? -8.040 6.572 13.289 1.00 92.50 75 ALA A N 1
ATOM 590 C CA . ALA A 1 75 ? -7.359 7.863 13.258 1.00 92.50 75 ALA A CA 1
ATOM 591 C C . ALA A 1 75 ? -5.924 7.756 12.710 1.00 92.50 75 ALA A C 1
ATOM 593 O O . ALA A 1 75 ? -5.469 8.652 12.003 1.00 92.50 75 ALA A O 1
ATOM 594 N N . ALA A 1 76 ? -5.195 6.676 13.004 1.00 91.56 76 ALA A N 1
ATOM 595 C CA . ALA A 1 76 ? -3.868 6.438 12.427 1.00 91.56 76 ALA A CA 1
ATOM 596 C C . ALA A 1 76 ? -3.929 6.248 10.901 1.00 91.56 76 ALA A C 1
ATOM 598 O O . ALA A 1 76 ? -3.075 6.748 10.169 1.00 91.56 76 ALA A O 1
ATOM 599 N N . LEU A 1 77 ? -4.971 5.564 10.433 1.00 91.12 77 LEU A N 1
ATOM 600 C CA . LEU A 1 77 ? -5.287 5.366 9.025 1.00 91.12 77 LEU A CA 1
ATOM 601 C C . LEU A 1 77 ? -5.674 6.684 8.331 1.00 91.12 77 LEU A C 1
ATOM 603 O O . LEU A 1 77 ? -5.100 7.003 7.298 1.00 91.12 77 LEU A O 1
ATOM 607 N N . GLU A 1 78 ? -6.573 7.480 8.913 1.00 90.56 78 GLU A N 1
ATOM 608 C CA . GLU A 1 78 ? -7.021 8.773 8.363 1.00 90.56 78 GLU A CA 1
ATOM 609 C C . GLU A 1 78 ? -5.915 9.843 8.355 1.00 90.56 78 GLU A C 1
ATOM 611 O O . GLU A 1 78 ? -5.889 10.709 7.485 1.00 90.56 78 GLU A O 1
ATOM 616 N N . ASN A 1 79 ? -4.978 9.792 9.308 1.00 89.00 79 ASN A N 1
ATOM 617 C CA . ASN A 1 79 ? -3.817 10.690 9.336 1.00 89.00 79 ASN A CA 1
ATOM 618 C C . ASN A 1 79 ? -2.722 10.289 8.335 1.00 89.00 79 ASN A C 1
ATOM 620 O O . ASN A 1 79 ? -1.761 11.038 8.134 1.00 89.00 79 ASN A O 1
ATOM 624 N N . SER A 1 80 ? -2.826 9.105 7.732 1.00 84.62 80 SER A N 1
ATOM 625 C CA . SER A 1 80 ? -1.892 8.649 6.713 1.00 84.62 80 SER A CA 1
ATOM 626 C C . SER A 1 80 ? -2.170 9.354 5.388 1.00 84.62 80 SER A C 1
ATOM 628 O O . SER A 1 80 ? -3.287 9.342 4.890 1.00 84.62 80 SER A O 1
ATOM 630 N N . THR A 1 81 ? -1.134 9.884 4.739 1.00 83.00 81 THR A N 1
ATOM 631 C CA . THR A 1 81 ? -1.242 10.437 3.375 1.00 83.00 81 THR A CA 1
ATOM 632 C C . THR A 1 81 ? -1.237 9.350 2.292 1.00 83.00 81 THR A C 1
ATOM 634 O O . THR A 1 81 ? -0.938 9.648 1.140 1.00 83.00 81 THR A O 1
ATOM 637 N N . LEU A 1 82 ? -1.420 8.079 2.668 1.00 80.88 82 LEU A N 1
ATOM 638 C CA . LEU A 1 82 ? -1.347 6.929 1.757 1.00 80.88 82 LEU A CA 1
ATOM 639 C C . LEU A 1 82 ? -2.720 6.516 1.214 1.00 80.88 82 LEU A C 1
ATOM 641 O O . LEU A 1 82 ? -2.781 5.867 0.171 1.00 80.88 82 LEU A O 1
ATOM 645 N N . PHE A 1 83 ? -3.795 6.841 1.935 1.00 87.56 83 PHE A N 1
ATOM 646 C CA . PHE A 1 83 ? -5.138 6.339 1.670 1.00 87.56 83 PHE A CA 1
ATOM 647 C C . PHE A 1 83 ? -6.164 7.463 1.736 1.00 87.56 83 PHE A C 1
ATOM 649 O O . PHE A 1 83 ? -6.129 8.273 2.661 1.00 87.56 83 PHE A O 1
ATOM 656 N N . GLU A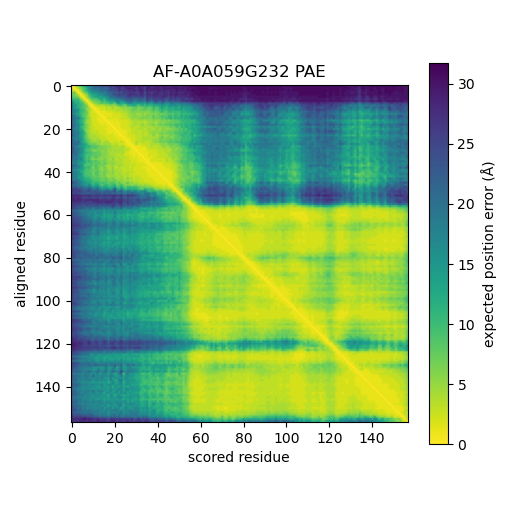 1 84 ? -7.121 7.443 0.813 1.00 88.62 84 GLU A N 1
ATOM 657 C CA . GLU A 1 84 ? -8.420 8.074 1.039 1.00 88.62 84 GLU A CA 1
ATOM 658 C C . GLU A 1 84 ? -9.368 7.022 1.596 1.00 88.62 84 GLU A C 1
ATOM 660 O O . GLU A 1 84 ? -9.497 5.932 1.036 1.00 88.62 84 GLU A O 1
ATOM 665 N N . ILE A 1 85 ? -9.975 7.324 2.746 1.00 90.81 85 ILE A N 1
ATOM 666 C CA . ILE A 1 85 ? -10.698 6.325 3.529 1.00 90.81 85 ILE A CA 1
ATOM 667 C C . ILE A 1 85 ? -12.184 6.633 3.562 1.00 90.81 85 ILE A C 1
ATOM 669 O O . ILE A 1 85 ? -12.612 7.648 4.109 1.00 90.81 85 ILE A O 1
ATOM 673 N N . GLU A 1 86 ? -12.980 5.694 3.054 1.00 91.94 86 GLU A N 1
ATOM 674 C CA . GLU A 1 86 ? -14.423 5.673 3.274 1.00 91.94 86 GLU A CA 1
ATOM 675 C C . GLU A 1 86 ? -14.762 4.688 4.398 1.00 91.94 86 GLU A C 1
ATOM 677 O O . GLU A 1 86 ? -14.456 3.497 4.324 1.00 91.94 86 GLU A O 1
ATOM 682 N N . VAL A 1 87 ? -15.389 5.177 5.469 1.00 93.00 87 VAL A N 1
ATOM 683 C CA . VAL A 1 87 ? -15.697 4.364 6.653 1.00 93.00 87 VAL A CA 1
ATOM 684 C C . VAL A 1 87 ? -17.148 3.901 6.621 1.00 93.00 87 VAL A C 1
ATOM 686 O O . VAL A 1 87 ? -18.067 4.700 6.436 1.00 93.00 87 VAL A O 1
ATOM 689 N N . GLY A 1 88 ? -17.378 2.613 6.876 1.00 91.25 88 GLY A N 1
ATOM 690 C CA . GLY A 1 88 ? -18.722 2.051 6.980 1.00 91.25 88 GLY A CA 1
ATOM 691 C C . GLY A 1 88 ? -18.842 0.923 8.009 1.00 91.25 88 GLY A C 1
ATOM 692 O O . GLY A 1 88 ? -17.850 0.330 8.422 1.00 91.25 88 GLY A O 1
ATOM 693 N N . PRO A 1 89 ? -20.069 0.597 8.446 1.00 89.12 89 PRO A N 1
ATOM 694 C CA . PRO A 1 89 ? -20.299 -0.453 9.440 1.00 89.12 89 PRO A CA 1
ATOM 695 C C . PRO A 1 89 ? -20.347 -1.869 8.843 1.00 89.12 89 PRO A C 1
ATOM 697 O O . PRO A 1 89 ? -20.355 -2.846 9.586 1.00 89.12 89 PRO A O 1
ATOM 700 N N . ASP A 1 90 ? -20.447 -2.006 7.517 1.00 90.06 90 ASP A N 1
ATOM 701 C CA . ASP A 1 90 ? -20.695 -3.290 6.859 1.00 90.06 90 ASP A CA 1
ATOM 702 C C . ASP A 1 90 ? -19.923 -3.405 5.542 1.00 90.06 90 ASP A C 1
ATOM 704 O O . ASP A 1 90 ? -20.030 -2.549 4.662 1.00 90.06 90 ASP A O 1
ATOM 708 N N . ARG A 1 91 ? -19.203 -4.519 5.383 1.00 89.75 91 ARG A N 1
ATOM 709 C CA . ARG A 1 91 ? -18.457 -4.871 4.166 1.00 89.75 91 ARG A CA 1
ATOM 710 C C . ARG A 1 91 ? -19.315 -4.873 2.903 1.00 89.75 91 ARG A C 1
ATOM 712 O O . ARG A 1 91 ? -18.829 -4.501 1.839 1.00 89.75 91 ARG A O 1
ATOM 719 N N . ARG A 1 92 ? -20.599 -5.232 3.011 1.00 90.50 92 ARG A N 1
ATOM 720 C CA . ARG A 1 92 ? -21.526 -5.345 1.872 1.00 90.50 92 ARG A CA 1
ATOM 721 C C . ARG A 1 92 ? -21.766 -4.016 1.161 1.00 90.50 92 ARG A C 1
ATOM 723 O O . ARG A 1 92 ? -22.161 -4.018 -0.001 1.00 90.50 92 ARG A O 1
ATOM 730 N N . LEU A 1 93 ? -21.532 -2.895 1.845 1.00 89.94 93 LEU A N 1
ATOM 731 C CA . LEU A 1 93 ? -21.607 -1.563 1.244 1.00 89.94 93 LEU A CA 1
ATOM 732 C C . LEU A 1 93 ? -20.508 -1.363 0.193 1.00 89.94 93 LEU A C 1
ATOM 734 O O . LEU A 1 93 ? -20.753 -0.727 -0.825 1.00 89.94 93 LEU A O 1
ATOM 738 N N . PHE A 1 94 ? -19.345 -1.982 0.405 1.00 92.44 94 PHE A N 1
ATOM 739 C CA . PHE A 1 94 ? -18.132 -1.758 -0.377 1.00 92.44 94 PHE A CA 1
ATOM 740 C C . PHE A 1 94 ? -17.797 -2.899 -1.344 1.00 92.44 94 PHE A C 1
ATOM 742 O O . PHE A 1 94 ? -17.037 -2.696 -2.285 1.00 92.44 94 PHE A O 1
ATOM 749 N N . GLU A 1 95 ? -18.391 -4.088 -1.184 1.00 89.50 95 GLU A N 1
ATOM 750 C CA 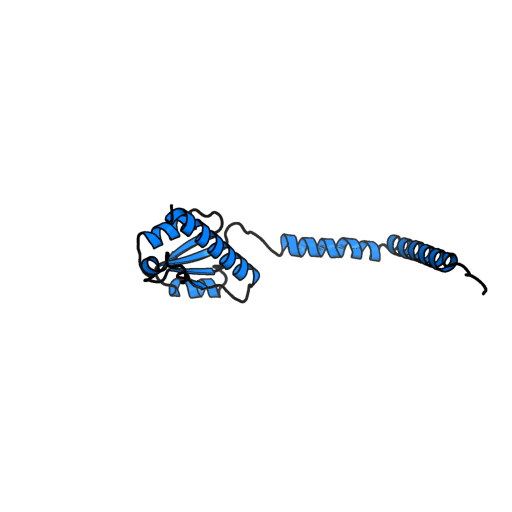. GLU A 1 95 ? -18.170 -5.243 -2.077 1.00 89.50 95 GLU A CA 1
ATOM 751 C C . GLU A 1 95 ? -18.390 -4.902 -3.559 1.00 89.50 95 GLU A C 1
ATOM 753 O O . GLU A 1 95 ? -17.637 -5.342 -4.435 1.00 89.50 95 GLU A O 1
ATOM 758 N N . ARG A 1 96 ? -19.420 -4.098 -3.852 1.00 89.88 96 ARG A N 1
ATOM 759 C CA . ARG A 1 96 ? -19.723 -3.667 -5.219 1.00 89.88 96 ARG A CA 1
ATOM 760 C C . ARG A 1 96 ? -18.671 -2.704 -5.757 1.00 89.88 96 ARG A C 1
ATOM 762 O O . ARG A 1 96 ? -18.294 -2.834 -6.917 1.00 89.88 96 ARG A O 1
ATOM 769 N N . ASP A 1 97 ? -18.227 -1.749 -4.950 1.00 90.06 97 ASP A N 1
ATOM 770 C CA . ASP A 1 97 ? -17.243 -0.757 -5.380 1.00 90.06 97 ASP A CA 1
ATOM 771 C C . ASP A 1 97 ? -15.846 -1.382 -5.519 1.00 90.06 97 ASP A C 1
ATOM 773 O O . ASP A 1 97 ? -15.143 -1.061 -6.477 1.00 90.06 97 ASP A O 1
ATOM 777 N N . LEU A 1 98 ? -15.514 -2.379 -4.689 1.00 88.81 98 LEU A N 1
ATOM 778 C CA . LEU A 1 98 ? -14.321 -3.217 -4.847 1.00 88.81 98 LEU A CA 1
ATOM 779 C C . LEU A 1 98 ? -14.373 -4.014 -6.157 1.00 88.81 98 LEU A C 1
ATOM 781 O O . LEU A 1 98 ? -13.429 -3.997 -6.936 1.00 88.81 98 LEU A O 1
ATOM 785 N N . SER A 1 99 ? -15.509 -4.657 -6.452 1.00 87.31 99 SER A N 1
ATOM 786 C CA . SER A 1 99 ? -15.685 -5.445 -7.686 1.00 87.31 99 SER A CA 1
ATOM 787 C C . SER A 1 99 ? -15.658 -4.596 -8.964 1.00 87.31 99 SER A C 1
ATOM 789 O O . SER A 1 99 ? -15.418 -5.117 -10.050 1.00 87.31 99 SER A O 1
ATOM 791 N N . LEU A 1 100 ? -15.968 -3.301 -8.855 1.00 87.25 100 LEU A N 1
ATOM 792 C CA . LEU A 1 100 ? -15.920 -2.342 -9.960 1.00 87.25 100 LEU A CA 1
ATOM 793 C C . LEU A 1 100 ? -14.555 -1.645 -10.083 1.00 87.25 100 LEU A C 1
ATOM 795 O O . LEU A 1 100 ? -14.397 -0.833 -10.993 1.00 87.25 100 LEU A O 1
ATOM 799 N N . GLY A 1 101 ? -13.602 -1.933 -9.188 1.00 83.25 101 GLY A N 1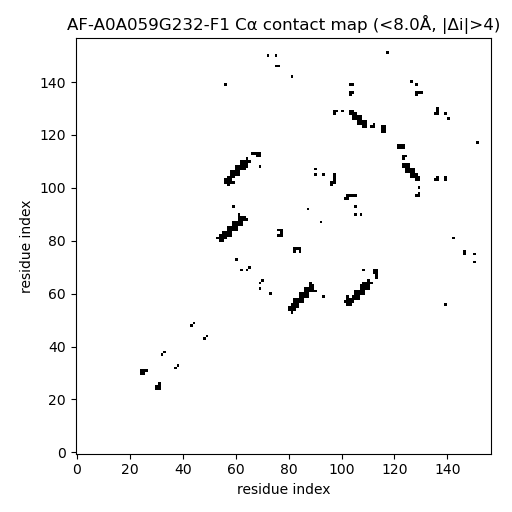
ATOM 800 C CA . GLY A 1 101 ? -12.285 -1.295 -9.154 1.00 83.25 101 GLY A CA 1
ATOM 801 C C . GLY A 1 101 ? -12.320 0.182 -8.754 1.00 83.25 101 GLY A C 1
ATOM 802 O O . GLY A 1 101 ? -11.414 0.926 -9.109 1.00 83.25 101 GLY A O 1
ATOM 803 N N . LYS A 1 102 ? -13.381 0.630 -8.068 1.00 86.06 102 LYS A N 1
ATOM 804 C CA . LYS A 1 102 ? -13.468 2.002 -7.543 1.00 86.06 102 LYS A CA 1
ATOM 805 C C . LYS A 1 102 ? -12.707 2.184 -6.237 1.00 86.06 102 LYS A C 1
ATOM 807 O O . LYS A 1 102 ? -12.295 3.291 -5.949 1.00 86.06 102 LYS A O 1
ATOM 812 N N . ILE A 1 103 ? -12.576 1.117 -5.453 1.00 90.94 103 ILE A N 1
ATOM 813 C CA . ILE A 1 103 ? -11.691 1.069 -4.290 1.00 90.94 103 ILE A CA 1
ATOM 814 C C . ILE A 1 103 ? -10.641 -0.011 -4.545 1.00 90.94 103 ILE A C 1
ATOM 816 O O . ILE A 1 103 ? -10.960 -1.078 -5.075 1.00 90.94 103 ILE A O 1
ATOM 820 N N . GLY A 1 104 ? -9.392 0.262 -4.181 1.00 87.94 104 GLY A N 1
ATOM 821 C CA . GLY A 1 104 ? -8.263 -0.659 -4.326 1.00 87.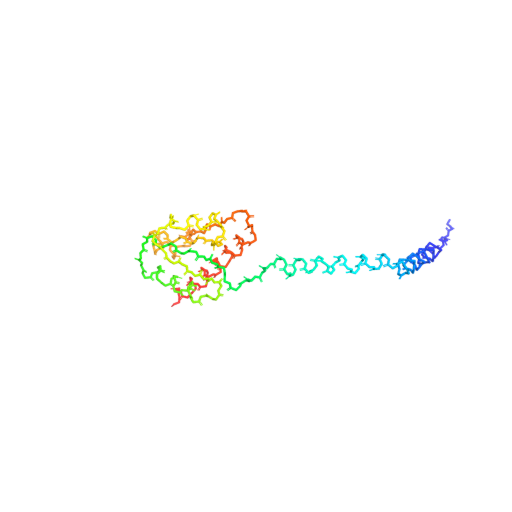94 104 GLY A CA 1
ATOM 822 C C . GLY A 1 104 ? -8.208 -1.730 -3.235 1.00 87.94 104 GLY A C 1
ATOM 823 O O . GLY A 1 104 ? -7.524 -2.743 -3.391 1.00 87.94 104 GLY A O 1
ATOM 824 N N . GLY A 1 105 ? -8.942 -1.540 -2.135 1.00 92.19 105 GLY A N 1
ATOM 825 C CA . GLY A 1 105 ? -9.021 -2.518 -1.060 1.00 92.19 105 GLY A CA 1
ATOM 826 C C . GLY A 1 105 ? -10.066 -2.201 0.003 1.00 92.19 105 GLY A C 1
ATOM 827 O O . GLY A 1 105 ? -10.633 -1.113 0.065 1.00 92.19 105 GLY A O 1
ATOM 828 N N . LEU A 1 106 ? -10.307 -3.194 0.851 1.00 94.56 106 LEU A N 1
ATOM 829 C CA . LEU A 1 106 ? -11.232 -3.160 1.972 1.00 94.56 106 LEU A CA 1
ATOM 830 C C . LEU A 1 106 ? -10.513 -3.681 3.219 1.00 94.56 106 LEU A C 1
ATOM 832 O O . LEU A 1 106 ? -10.084 -4.836 3.264 1.00 94.56 106 LEU A O 1
ATOM 836 N N . ILE A 1 107 ? -10.398 -2.834 4.235 1.00 94.62 107 ILE A N 1
ATOM 837 C CA . ILE A 1 107 ? -9.832 -3.164 5.542 1.00 94.62 107 ILE A CA 1
ATOM 838 C C . ILE A 1 107 ? -10.994 -3.449 6.487 1.00 94.62 107 ILE A C 1
ATOM 840 O O . ILE A 1 107 ? -11.887 -2.623 6.638 1.00 94.62 107 ILE A O 1
ATOM 844 N N . VAL A 1 108 ? -10.996 -4.607 7.138 1.00 94.81 108 VAL A N 1
ATOM 845 C CA . VAL A 1 108 ? -12.047 -5.005 8.078 1.00 94.81 108 VAL A CA 1
ATOM 846 C C . VAL A 1 108 ? -11.453 -5.157 9.472 1.00 94.81 108 VAL A C 1
ATOM 848 O O . VAL A 1 108 ? -10.562 -5.983 9.693 1.00 94.81 108 VAL A O 1
ATOM 851 N N . LEU A 1 109 ? -11.983 -4.370 10.409 1.00 94.38 109 LEU A N 1
ATOM 852 C CA . LEU A 1 109 ? -11.762 -4.506 11.843 1.00 94.38 109 LEU A CA 1
ATOM 853 C C . LEU A 1 109 ? -12.911 -5.339 12.430 1.00 94.38 109 LEU A C 1
ATOM 855 O O . LEU A 1 109 ? -14.043 -4.844 12.513 1.00 94.38 109 LEU A O 1
ATOM 859 N N . PRO A 1 110 ? -12.661 -6.604 12.809 1.00 91.56 110 PRO A N 1
ATOM 860 C CA . PRO A 1 110 ? -13.687 -7.472 13.357 1.00 91.56 110 PRO A CA 1
ATOM 861 C C . PRO A 1 110 ? -14.101 -7.019 14.757 1.00 91.56 110 PRO A C 1
ATOM 863 O O . PRO A 1 110 ? -13.365 -6.317 15.452 1.00 91.56 110 PRO A O 1
ATOM 866 N N . ALA A 1 111 ? -15.260 -7.489 15.214 1.00 90.12 111 ALA A N 1
ATOM 867 C CA . ALA A 1 111 ? -15.798 -7.119 16.526 1.00 90.12 111 ALA A CA 1
ATOM 868 C C . ALA A 1 111 ? -14.856 -7.421 17.716 1.00 90.12 111 ALA A C 1
ATOM 870 O O . ALA A 1 111 ? -14.919 -6.762 18.752 1.00 90.12 111 ALA A O 1
ATOM 871 N N . ASP A 1 112 ? -13.959 -8.402 17.583 1.00 89.38 112 ASP A N 1
ATOM 872 C CA . ASP A 1 112 ? -12.993 -8.787 18.615 1.00 89.38 112 ASP A CA 1
ATOM 873 C C . ASP A 1 112 ? -11.603 -8.144 18.452 1.00 89.38 112 ASP A C 1
ATOM 875 O O . ASP A 1 112 ? -10.659 -8.543 19.144 1.00 89.38 112 ASP A O 1
ATOM 879 N N . PHE A 1 113 ? -11.486 -7.122 17.593 1.00 90.62 113 PHE A N 1
ATOM 880 C CA . PHE A 1 113 ? -10.250 -6.386 17.323 1.00 90.62 113 PHE A CA 1
ATOM 881 C C . PHE A 1 113 ? -9.562 -5.908 18.607 1.00 90.62 113 PHE A C 1
ATOM 883 O O . PHE A 1 113 ? -8.425 -6.302 18.855 1.00 90.62 113 PHE A O 1
ATOM 890 N N . SER A 1 114 ? -10.255 -5.167 19.481 1.00 88.00 114 SER A N 1
ATOM 891 C CA . SER A 1 114 ? -9.679 -4.656 20.741 1.00 88.00 114 SER A CA 1
ATOM 892 C C . SER A 1 114 ? -9.090 -5.752 21.623 1.00 88.00 114 SER A C 1
ATOM 894 O O . SER A 1 114 ? -8.060 -5.572 22.265 1.00 88.00 114 SER A O 1
ATOM 896 N N . ALA A 1 115 ? -9.731 -6.922 21.652 1.00 86.75 115 ALA A N 1
ATOM 897 C CA . ALA A 1 115 ? -9.291 -8.028 22.490 1.00 86.75 115 ALA A CA 1
ATOM 898 C C . ALA A 1 115 ? -8.076 -8.763 21.908 1.00 86.75 115 ALA A C 1
ATOM 900 O O . ALA A 1 115 ? -7.405 -9.500 22.638 1.00 86.75 115 ALA A O 1
ATOM 901 N N . LYS A 1 116 ? -7.838 -8.650 20.598 1.00 88.69 116 LYS A N 1
ATOM 902 C CA . LYS A 1 116 ? -6.780 -9.357 19.870 1.00 88.69 116 LYS A CA 1
ATOM 903 C C . LYS A 1 116 ? -5.608 -8.453 19.494 1.00 88.69 116 LYS A C 1
ATOM 905 O O . LYS A 1 116 ? -4.502 -8.962 19.409 1.00 88.69 116 LYS A O 1
ATOM 910 N N . ALA A 1 117 ? -5.813 -7.146 19.354 1.00 84.94 117 ALA A N 1
ATOM 911 C CA . ALA A 1 117 ? -4.815 -6.197 18.864 1.00 84.94 117 ALA A CA 1
ATOM 912 C C . ALA A 1 117 ? -3.424 -6.358 19.498 1.00 84.94 117 ALA A C 1
ATOM 914 O O . ALA A 1 117 ? -2.429 -6.377 18.786 1.00 84.94 117 ALA A O 1
ATOM 915 N N . PHE A 1 118 ? -3.362 -6.588 20.810 1.00 84.00 118 PHE A N 1
ATOM 916 C CA . PHE A 1 118 ? -2.105 -6.678 21.561 1.00 84.00 118 PHE A CA 1
ATOM 917 C C . PHE A 1 118 ? -1.603 -8.106 21.823 1.00 84.00 118 PHE A C 1
ATOM 919 O O . PHE A 1 118 ? -0.690 -8.299 22.628 1.00 84.00 118 PHE A O 1
ATOM 926 N N . ARG A 1 119 ? -2.197 -9.139 21.208 1.00 85.31 119 ARG A N 1
ATOM 927 C CA . ARG A 1 119 ? -1.708 -10.520 21.360 1.00 85.31 119 ARG A CA 1
ATOM 928 C C . ARG A 1 119 ? -0.707 -10.845 20.256 1.00 85.31 119 ARG A C 1
ATOM 930 O O . ARG A 1 119 ? -1.013 -10.695 19.080 1.00 85.31 119 ARG A O 1
ATOM 937 N N . ALA A 1 120 ? 0.441 -11.396 20.648 1.00 69.25 120 ALA A N 1
ATOM 938 C CA . ALA A 1 120 ? 1.539 -11.737 19.740 1.00 69.25 120 ALA A CA 1
ATOM 939 C C . ALA A 1 120 ? 1.171 -12.739 18.622 1.00 69.25 120 ALA A C 1
ATOM 941 O O . ALA A 1 120 ? 1.802 -12.723 17.573 1.00 69.25 120 ALA A O 1
ATOM 942 N N . ASP A 1 121 ? 0.141 -13.572 18.821 1.00 69.75 121 ASP A N 1
ATOM 943 C CA . ASP A 1 121 ? -0.256 -14.640 17.884 1.00 69.75 121 ASP A CA 1
ATOM 944 C C . ASP A 1 121 ? -1.548 -14.344 17.099 1.00 69.75 121 ASP A C 1
ATOM 946 O O . ASP A 1 121 ? -2.170 -15.258 16.553 1.00 69.75 121 ASP A O 1
ATOM 950 N N . SER A 1 122 ? -2.016 -13.094 17.053 1.00 71.38 122 SER A N 1
ATOM 951 C CA . SER A 1 122 ? -3.221 -12.757 16.285 1.00 71.38 122 SER A CA 1
ATOM 952 C C . SER A 1 122 ? -2.965 -11.722 15.204 1.00 71.38 122 SER A C 1
ATOM 954 O O . SER A 1 122 ? -2.390 -10.675 15.467 1.00 71.38 122 SER A O 1
ATOM 956 N N . ALA A 1 123 ? -3.491 -12.000 14.009 1.00 69.75 123 ALA A N 1
ATOM 957 C CA . ALA A 1 123 ? -3.726 -11.021 12.957 1.00 69.75 123 ALA A CA 1
ATOM 958 C C . ALA A 1 123 ? -5.207 -10.607 13.027 1.00 69.75 123 ALA A C 1
ATOM 960 O O . ALA A 1 123 ? -6.060 -11.307 12.475 1.00 69.75 123 ALA A O 1
ATOM 961 N N . PRO A 1 124 ? -5.559 -9.554 13.787 1.00 83.75 124 PRO A N 1
ATOM 962 C CA . PRO A 1 124 ? -6.953 -9.177 13.973 1.00 83.75 124 PRO A CA 1
ATOM 963 C C . PRO A 1 124 ? -7.521 -8.427 12.769 1.00 83.75 124 PRO A C 1
ATOM 965 O O . PRO A 1 124 ? -8.731 -8.340 12.659 1.00 83.75 124 PRO A O 1
ATOM 968 N N . ILE A 1 125 ? -6.686 -7.891 11.878 1.00 90.62 125 ILE A N 1
ATOM 969 C CA . ILE A 1 125 ? -7.135 -7.126 10.711 1.00 90.62 125 ILE A CA 1
ATOM 970 C C . ILE A 1 125 ? -7.251 -8.055 9.508 1.00 90.62 125 ILE A C 1
ATOM 972 O O . ILE A 1 125 ? -6.346 -8.841 9.227 1.00 90.62 125 ILE A O 1
ATOM 976 N N . GLN A 1 126 ? -8.350 -7.930 8.768 1.00 92.31 126 GLN A N 1
ATOM 977 C CA . GLN A 1 126 ? -8.507 -8.570 7.469 1.00 92.31 126 GLN A CA 1
ATOM 978 C C . GLN A 1 126 ? -8.391 -7.520 6.363 1.00 92.31 126 GLN A C 1
ATOM 980 O O . GLN A 1 126 ? -9.082 -6.508 6.393 1.00 92.31 126 GLN A O 1
ATOM 985 N N . VAL A 1 127 ? -7.549 -7.785 5.366 1.00 93.69 127 VAL A N 1
ATOM 986 C CA . VAL A 1 127 ? -7.409 -6.951 4.166 1.00 93.69 127 VAL A CA 1
ATOM 987 C C . VAL A 1 127 ? -7.927 -7.743 2.970 1.00 93.69 127 VAL A C 1
ATOM 989 O O . VAL A 1 127 ? -7.504 -8.876 2.739 1.00 93.69 127 VAL A O 1
ATOM 992 N N . ILE A 1 128 ? -8.881 -7.172 2.239 1.00 93.25 128 ILE A N 1
ATOM 993 C CA . ILE A 1 128 ? -9.500 -7.766 1.052 1.00 93.25 128 ILE A CA 1
ATOM 994 C C . ILE A 1 128 ? -9.188 -6.855 -0.132 1.00 93.25 128 ILE A C 1
ATOM 996 O O . ILE A 1 128 ? -9.446 -5.659 -0.085 1.00 93.25 128 ILE A O 1
ATOM 1000 N N . VAL A 1 129 ? -8.621 -7.421 -1.190 1.00 92.44 129 VAL A N 1
ATOM 1001 C CA . VAL A 1 129 ? -8.136 -6.698 -2.373 1.00 92.44 129 VAL A CA 1
ATOM 1002 C C . VAL A 1 129 ? -8.569 -7.439 -3.633 1.00 92.44 129 VAL A C 1
ATOM 1004 O O . VAL A 1 129 ? -8.795 -8.652 -3.587 1.00 92.44 129 VAL A O 1
ATOM 1007 N N . ASP A 1 130 ? -8.694 -6.725 -4.751 1.00 86.12 130 ASP A N 1
ATOM 1008 C CA . ASP A 1 130 ? -8.980 -7.359 -6.039 1.00 86.12 130 ASP A CA 1
ATOM 1009 C C . ASP A 1 130 ? -7.735 -8.092 -6.566 1.00 86.12 130 ASP A C 1
ATOM 1011 O O . ASP A 1 130 ? -6.680 -7.503 -6.784 1.00 86.12 130 ASP A O 1
ATOM 1015 N N . GLY A 1 131 ? -7.865 -9.400 -6.796 1.00 83.69 131 GLY A N 1
ATOM 1016 C CA . GLY A 1 131 ? -6.793 -10.231 -7.343 1.00 83.69 131 GLY A CA 1
ATOM 1017 C C . GLY A 1 131 ? -6.519 -10.013 -8.835 1.00 83.69 131 GLY A C 1
ATOM 1018 O O . GLY A 1 131 ? -5.534 -10.552 -9.343 1.00 83.69 131 GLY A O 1
ATOM 1019 N N . SER A 1 132 ? -7.370 -9.268 -9.549 1.00 83.25 132 SER A N 1
ATOM 1020 C CA . SER A 1 132 ? -7.144 -8.917 -10.955 1.00 83.25 132 SER A CA 1
ATOM 1021 C C . SER A 1 132 ? -6.037 -7.868 -11.136 1.00 83.25 132 SER A C 1
ATOM 1023 O O . SER A 1 132 ? -5.335 -7.896 -12.151 1.00 83.25 132 SER A O 1
ATOM 1025 N N . ASP A 1 133 ? -5.819 -7.024 -10.119 1.00 82.50 133 ASP A N 1
ATOM 1026 C CA . ASP A 1 133 ? -4.712 -6.071 -10.026 1.00 82.50 133 ASP A CA 1
ATOM 1027 C C . ASP A 1 133 ? -3.751 -6.458 -8.884 1.00 82.50 133 ASP A C 1
ATOM 1029 O O . ASP A 1 133 ? -3.844 -5.954 -7.758 1.00 82.50 133 ASP A O 1
ATOM 1033 N N . PRO A 1 134 ? -2.782 -7.353 -9.153 1.00 84.62 134 PRO A N 1
ATOM 1034 C CA . PRO A 1 134 ? -1.837 -7.791 -8.137 1.00 84.62 134 PRO A CA 1
ATOM 1035 C C . PRO A 1 134 ? -0.955 -6.649 -7.625 1.00 84.62 134 PRO A C 1
ATOM 1037 O O . PRO A 1 134 ? -0.507 -6.705 -6.484 1.00 84.62 134 PRO A O 1
ATOM 1040 N N . ASN A 1 135 ? -0.693 -5.613 -8.429 1.00 84.12 135 ASN A N 1
ATOM 1041 C CA . ASN A 1 135 ? 0.177 -4.518 -8.012 1.00 84.12 135 ASN A CA 1
ATOM 1042 C C . ASN A 1 135 ? -0.500 -3.684 -6.917 1.00 84.12 135 ASN A C 1
ATOM 1044 O O . ASN A 1 135 ? 0.081 -3.485 -5.851 1.00 84.12 135 ASN A O 1
ATOM 1048 N N . THR A 1 136 ? -1.752 -3.278 -7.143 1.00 84.31 136 THR A N 1
ATOM 1049 C CA . THR A 1 136 ? -2.558 -2.574 -6.135 1.00 84.31 136 THR A CA 1
ATOM 1050 C C . THR A 1 136 ? -2.769 -3.435 -4.891 1.00 84.31 136 THR A C 1
ATOM 1052 O O . THR A 1 136 ? -2.563 -2.960 -3.774 1.00 84.31 136 THR A O 1
ATOM 1055 N N . ALA A 1 137 ? -3.065 -4.727 -5.067 1.00 88.75 137 ALA A N 1
ATOM 1056 C CA . ALA A 1 137 ? -3.204 -5.675 -3.964 1.00 88.75 137 ALA A CA 1
ATOM 1057 C C . ALA A 1 137 ? -1.954 -5.735 -3.063 1.00 88.75 137 ALA A C 1
ATOM 1059 O O . ALA A 1 137 ? -2.072 -5.701 -1.832 1.00 88.75 137 ALA A O 1
ATOM 1060 N N . TYR A 1 138 ? -0.756 -5.796 -3.659 1.00 89.94 138 TYR A N 1
ATOM 1061 C CA . TYR A 1 138 ? 0.509 -5.783 -2.917 1.00 89.94 138 TYR A CA 1
ATOM 1062 C C . TYR A 1 138 ? 0.752 -4.455 -2.199 1.00 89.94 138 TYR A C 1
ATOM 1064 O O . TYR A 1 138 ? 1.181 -4.469 -1.044 1.00 89.94 138 TYR A O 1
ATOM 1072 N N . LEU A 1 139 ? 0.470 -3.324 -2.852 1.00 88.88 139 LEU A N 1
ATOM 1073 C CA . LEU A 1 139 ? 0.656 -1.996 -2.263 1.00 88.88 139 LEU A CA 1
ATOM 1074 C C . LEU A 1 139 ? -0.253 -1.788 -1.048 1.00 88.88 139 LEU A C 1
ATOM 1076 O O . LEU A 1 139 ? 0.246 -1.464 0.028 1.00 88.88 139 LEU A O 1
ATOM 1080 N N . VAL A 1 140 ? -1.560 -2.038 -1.189 1.00 90.56 140 VAL A N 1
ATOM 1081 C CA . VAL A 1 140 ? -2.528 -1.899 -0.089 1.00 90.56 140 VAL A CA 1
ATOM 1082 C C . VAL A 1 140 ? -2.130 -2.790 1.085 1.00 90.56 140 VAL A C 1
ATOM 1084 O O . VAL A 1 140 ? -2.020 -2.310 2.210 1.00 90.56 140 VAL A O 1
ATOM 1087 N N . SER A 1 141 ? -1.844 -4.070 0.829 1.00 91.62 141 SER A N 1
ATOM 1088 C CA . SER A 1 141 ? -1.481 -5.018 1.890 1.00 91.62 141 SER A CA 1
ATOM 1089 C C . SER A 1 141 ? -0.202 -4.598 2.625 1.00 91.62 141 SER A C 1
ATOM 1091 O O . SER A 1 141 ? -0.178 -4.588 3.853 1.00 91.62 141 SER A O 1
ATOM 1093 N N . GLY A 1 142 ? 0.840 -4.201 1.887 1.00 91.25 142 GLY A N 1
ATOM 1094 C CA . GLY A 1 142 ? 2.117 -3.789 2.473 1.00 91.25 142 GLY A CA 1
ATOM 1095 C C . GLY A 1 142 ? 2.027 -2.487 3.272 1.00 91.25 142 GLY A C 1
ATOM 1096 O O . GLY A 1 142 ? 2.613 -2.381 4.349 1.00 91.25 142 GLY A O 1
ATOM 1097 N N . TYR A 1 143 ? 1.267 -1.499 2.792 1.00 90.75 143 TYR A N 1
ATOM 1098 C CA . TYR A 1 143 ? 1.056 -0.252 3.531 1.00 90.75 143 TYR A CA 1
ATOM 1099 C C . TYR A 1 143 ? 0.210 -0.454 4.788 1.00 90.75 143 TYR A C 1
ATOM 1101 O O . TYR A 1 143 ? 0.521 0.141 5.819 1.00 90.75 143 TYR A O 1
ATOM 1109 N N . VAL A 1 144 ? -0.813 -1.313 4.740 1.00 92.50 144 VAL A N 1
ATOM 1110 C CA . VAL A 1 144 ? -1.597 -1.663 5.934 1.00 92.50 144 VAL A CA 1
ATOM 1111 C C . VAL A 1 144 ? -0.728 -2.380 6.965 1.00 92.50 144 VAL A C 1
ATOM 1113 O O . VAL A 1 144 ? -0.808 -2.049 8.143 1.00 92.50 144 VAL A O 1
ATOM 1116 N N . GLU A 1 145 ? 0.136 -3.308 6.547 1.00 91.69 145 GLU A N 1
ATOM 1117 C CA . GLU A 1 145 ? 1.069 -3.995 7.450 1.00 91.69 145 GLU A CA 1
ATOM 1118 C C . GLU A 1 145 ? 2.053 -3.016 8.116 1.00 91.69 145 GLU A C 1
ATOM 1120 O O . GLU A 1 145 ? 2.291 -3.095 9.323 1.00 91.69 145 GLU A O 1
ATOM 1125 N N . LEU A 1 146 ? 2.564 -2.038 7.362 1.00 91.25 146 LEU A N 1
ATOM 1126 C CA . LEU A 1 146 ? 3.424 -0.982 7.901 1.00 91.25 146 LEU A CA 1
ATOM 1127 C C . LEU A 1 146 ? 2.683 -0.081 8.902 1.00 91.25 146 LEU A C 1
ATOM 1129 O O . LEU A 1 146 ? 3.205 0.192 9.984 1.00 91.25 146 LEU A O 1
ATOM 1133 N N . LEU A 1 147 ? 1.477 0.386 8.559 1.00 91.88 147 LEU A N 1
ATOM 1134 C CA . LEU A 1 147 ? 0.653 1.201 9.460 1.00 91.88 147 LEU A CA 1
ATOM 1135 C C . LEU A 1 147 ? 0.281 0.435 10.728 1.00 91.88 147 LEU A C 1
ATOM 1137 O O . LEU A 1 147 ? 0.324 1.006 11.813 1.00 91.88 147 LEU A O 1
ATOM 1141 N N . TRP A 1 148 ? -0.038 -0.851 10.597 1.00 91.12 148 TRP A N 1
ATOM 1142 C CA . TRP A 1 148 ? -0.307 -1.737 11.722 1.00 91.12 148 TRP A CA 1
ATOM 1143 C C . TRP A 1 148 ? 0.883 -1.820 12.680 1.00 91.12 148 TRP A C 1
ATOM 1145 O O . TRP A 1 148 ? 0.710 -1.616 13.880 1.00 91.12 148 TRP A O 1
ATOM 1155 N N . GLY A 1 149 ? 2.091 -2.051 12.157 1.00 90.44 149 GLY A N 1
ATOM 1156 C CA . GLY A 1 149 ? 3.311 -2.078 12.966 1.00 90.44 149 GLY A CA 1
ATOM 1157 C C . GLY A 1 149 ? 3.570 -0.753 13.688 1.00 90.44 149 GLY A C 1
ATOM 1158 O O . GLY A 1 149 ? 3.782 -0.744 14.898 1.00 90.44 149 GLY A O 1
ATOM 1159 N N . ASN A 1 150 ? 3.472 0.370 12.972 1.00 90.88 150 ASN A N 1
ATOM 1160 C CA . ASN A 1 150 ? 3.679 1.701 13.553 1.00 90.88 150 ASN A CA 1
ATOM 1161 C C . ASN A 1 150 ? 2.639 2.038 14.632 1.00 90.88 150 ASN A C 1
ATOM 1163 O O . ASN A 1 150 ? 2.981 2.614 15.663 1.00 90.88 150 ASN A O 1
ATOM 1167 N N . TRP A 1 151 ? 1.372 1.687 14.402 1.00 91.81 151 TRP A N 1
ATOM 1168 C CA . TRP A 1 151 ? 0.300 1.898 15.371 1.00 91.81 151 TRP A CA 1
ATOM 1169 C C . TRP A 1 151 ? 0.517 1.061 16.637 1.00 91.81 151 TRP A C 1
ATOM 1171 O O . TRP A 1 151 ? 0.404 1.589 17.741 1.00 91.81 151 TRP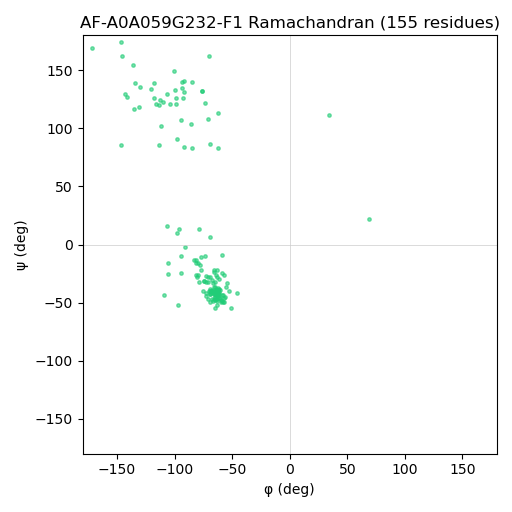 A O 1
AT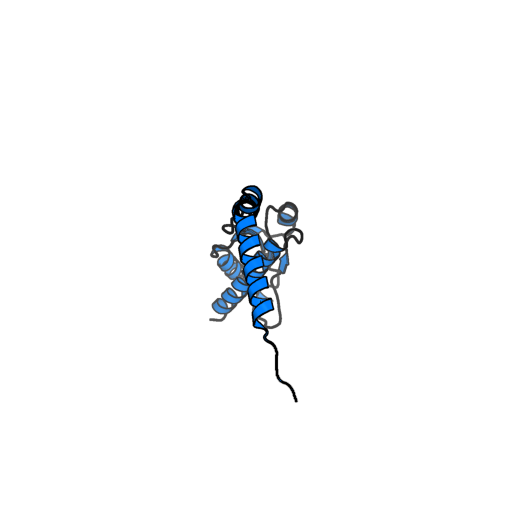OM 1181 N N . LEU A 1 152 ? 0.907 -0.211 16.491 1.00 89.69 152 LEU A N 1
ATOM 1182 C CA . LEU A 1 152 ? 1.238 -1.068 17.630 1.00 89.69 152 LEU A CA 1
ATOM 1183 C C . LEU A 1 152 ? 2.376 -0.493 18.475 1.00 89.69 152 LEU A C 1
ATOM 1185 O O . LEU A 1 152 ? 2.279 -0.515 19.697 1.00 89.69 152 LEU A O 1
ATOM 1189 N N . GLU A 1 153 ? 3.435 0.027 17.847 1.00 89.06 153 GLU A N 1
ATOM 1190 C CA . GLU A 1 153 ? 4.548 0.656 18.568 1.00 89.06 153 GLU A CA 1
ATOM 1191 C C . GLU A 1 153 ? 4.109 1.902 19.346 1.00 89.06 153 GLU A C 1
ATOM 1193 O O . GLU A 1 153 ? 4.571 2.105 20.465 1.00 89.06 153 GLU A O 1
ATOM 1198 N N . GLN A 1 154 ? 3.214 2.719 18.784 1.00 87.94 154 GLN A N 1
ATOM 1199 C CA . GLN A 1 154 ? 2.699 3.919 19.452 1.00 87.94 154 GLN A CA 1
ATOM 1200 C C . GLN A 1 154 ? 1.799 3.590 20.643 1.00 87.94 154 GLN A C 1
ATOM 1202 O O . GLN A 1 154 ? 1.885 4.258 21.665 1.00 87.94 154 GLN A O 1
ATOM 1207 N N . GLU A 1 155 ? 0.955 2.570 20.515 1.00 84.50 155 GLU A N 1
ATOM 1208 C CA . GLU A 1 155 ? -0.005 2.171 21.548 1.00 84.50 155 GLU A CA 1
ATOM 1209 C C . GLU A 1 155 ? 0.650 1.307 22.652 1.00 84.50 155 GLU A C 1
ATOM 1211 O O . GLU A 1 155 ? 0.089 1.136 23.733 1.00 84.50 155 GLU A O 1
ATOM 1216 N N . TRP A 1 156 ? 1.850 0.757 22.406 1.00 71.75 156 TRP A N 1
ATOM 1217 C CA . TRP A 1 156 ? 2.671 0.069 23.418 1.00 71.75 156 TRP A CA 1
ATOM 1218 C C . TRP A 1 156 ? 3.498 1.005 24.314 1.00 71.75 156 TRP A C 1
ATOM 1220 O O . TRP A 1 156 ? 4.042 0.532 25.318 1.00 71.75 156 TRP A O 1
ATOM 1230 N N . ILE A 1 157 ? 3.626 2.287 23.960 1.00 54.12 157 ILE A N 1
ATOM 1231 C CA . ILE A 1 157 ? 4.374 3.307 24.720 1.00 54.12 157 ILE A CA 1
ATOM 1232 C C . ILE A 1 157 ? 3.429 4.061 25.658 1.00 54.12 157 ILE A C 1
ATOM 1234 O O . ILE A 1 157 ? 3.815 4.232 26.840 1.00 54.12 157 ILE A O 1
#

Secondary structure (DSSP, 8-state):
------THHHHHHHHHHHHHHHHHHHH-HHHHHHHHHHHHHHHHIIIIIS---TT-EEEEEEESS--HHHHHHHHHHHT-TTEEEEEES-GGGTHHHHHTTSSSEEEEE-TTHHHHTT-TT----EEEE-TT-HHHHHHHHHHHHHHHHHHHHHHT-

InterPro domains:
  IPR013525 ABC-2 type transporter, transmembrane domain [PF12698] (32-144)
  IPR051449 ABC-2 integral membrane transporter component [PTHR30294] (16-144)

Nearest PDB structures (foldseek):
  1p99-assembly1_A  TM=4.859E-01  e=4.704E-01  Staphylococcus aureus subsp. aureus Mu50
  4x1b-assembly1_A  TM=4.698E-01  e=1.429E+00  Homo sapiens
  4a8p-assembly2_F  TM=4.318E-01  e=7.323E+00  Enterococcus faecalis

Radius of gyration: 28.35 Å; Cα contacts (8 Å, |Δi|>4): 165; chains: 1; bounding box: 80×41×66 Å

Solvent-accessible surface area (backbone atoms only — not comparable to full-atom values): 9023 Å² total; per-residue (Å²): 142,85,85,86,83,74,75,62,65,60,54,56,52,51,52,52,48,50,55,50,51,53,54,50,45,73,67,33,66,67,56,48,43,50,72,49,49,50,57,51,51,50,48,46,46,53,66,58,69,48,70,76,67,76,64,57,44,35,29,36,38,25,47,60,47,94,48,72,56,52,51,52,52,50,50,56,50,68,71,33,81,60,44,40,76,51,78,42,69,49,63,78,77,45,52,62,41,39,76,69,65,70,23,53,32,39,41,36,39,44,69,59,25,75,82,28,67,86,41,95,88,49,81,47,67,45,80,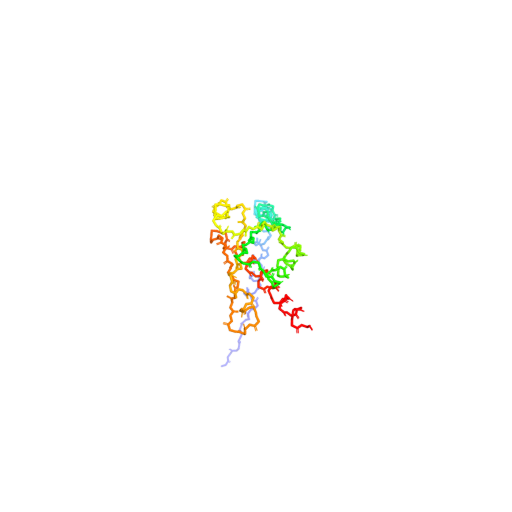48,53,50,78,91,43,58,68,52,30,50,50,56,54,52,52,50,53,50,52,51,53,54,49,52,58,60,76,74,107

Mean predicted aligned error: 10.85 Å

Foldseek 3Di:
DDDDDDPPVVVVVVVVVCVVVVVVLVPPPVSVCCVPVVVVVVCCCCVPVPPPPQQEQEEEEAEQDDDPLVVLLVVLVVPDRRYDYDYDNDPVVCPVCQVVVVHQKYKYQDPCNVVPLQDPPDDRIDIGGDPVDVPSVVSVVVVSVVSSVVSNVVVVD

Sequence (157 aa):
MTPHAPFSHKWRRLTGLITKESRQILRDPSSVLIAGVMPLLLLFLFGYGVTFDPRELDVALVVEQQSSETASFQAALENSTLFEIEVGPDRRLFERDLSLGKIGGLIVLPADF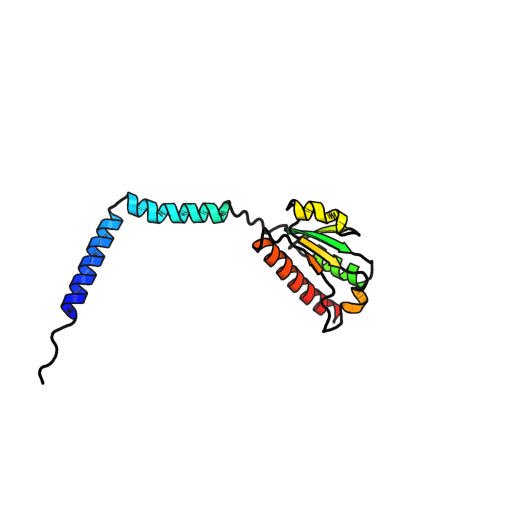SAKAFRADSAPIQVIVDGSDPNTAYLVSGYVELLWGNWLEQEWI